Protein AF-A0A285VNW6-F1 (afdb_monomer_lite)

Structure (mmCIF, N/CA/C/O backbone):
data_AF-A0A285VNW6-F1
#
_entry.id   AF-A0A285VNW6-F1
#
loop_
_atom_site.group_PDB
_atom_site.id
_atom_site.type_symbol
_atom_site.label_atom_id
_atom_site.label_alt_id
_atom_site.label_comp_id
_atom_site.label_asym_id
_atom_site.label_entity_id
_atom_site.label_seq_id
_atom_site.pdbx_PDB_ins_code
_atom_site.Cartn_x
_atom_site.Cartn_y
_atom_site.Cartn_z
_atom_site.occupancy
_atom_site.B_iso_or_equiv
_atom_site.auth_seq_id
_atom_site.auth_comp_id
_atom_site.auth_asym_id
_atom_site.auth_atom_id
_atom_site.pdbx_PDB_model_num
ATOM 1 N N . MET A 1 1 ? -6.901 23.442 7.060 1.00 40.50 1 MET A N 1
ATOM 2 C CA . MET A 1 1 ? -7.649 22.695 8.093 1.00 40.50 1 MET A CA 1
ATOM 3 C C . MET A 1 1 ? -6.645 22.416 9.200 1.00 40.50 1 MET A C 1
ATOM 5 O O . MET A 1 1 ? -5.583 21.912 8.877 1.00 40.50 1 MET A O 1
ATOM 9 N N . THR A 1 2 ? -6.861 22.935 10.408 1.00 39.72 2 THR A N 1
ATOM 10 C CA . THR A 1 2 ? -5.817 23.086 11.442 1.00 39.72 2 THR A CA 1
ATOM 11 C C . THR A 1 2 ? -5.485 21.770 12.154 1.00 39.72 2 THR A C 1
ATOM 13 O O . THR A 1 2 ? -6.380 20.964 12.399 1.00 39.72 2 THR A O 1
ATOM 16 N N . ASP A 1 3 ? -4.218 21.590 12.544 1.00 52.66 3 ASP A N 1
ATOM 17 C CA . ASP A 1 3 ? -3.704 20.396 13.246 1.00 52.66 3 ASP A CA 1
ATOM 18 C C . ASP A 1 3 ? -4.478 20.059 14.535 1.00 52.66 3 ASP A C 1
ATOM 20 O O . ASP A 1 3 ? -4.692 18.892 14.852 1.00 52.66 3 ASP A O 1
ATOM 24 N N . LEU A 1 4 ? -5.016 21.072 15.225 1.00 44.41 4 LEU A N 1
ATOM 25 C CA . LEU A 1 4 ? -5.866 20.914 16.416 1.00 44.41 4 LEU A CA 1
ATOM 26 C C . LEU A 1 4 ? -7.198 20.190 16.148 1.00 44.41 4 LEU A C 1
ATOM 28 O O . LEU A 1 4 ? -7.729 19.533 17.040 1.00 44.41 4 LEU A O 1
ATOM 32 N N . GLY A 1 5 ? -7.763 20.315 14.942 1.00 46.75 5 GLY A N 1
ATOM 33 C CA . GLY A 1 5 ? -8.986 19.596 14.567 1.00 46.75 5 GLY A CA 1
ATOM 34 C C . GLY A 1 5 ? -8.720 18.118 14.278 1.00 46.75 5 GLY A C 1
ATOM 35 O O . GLY A 1 5 ? -9.556 17.271 14.579 1.00 46.75 5 GLY A O 1
ATOM 36 N N . ARG A 1 6 ? -7.531 17.811 13.746 1.00 56.50 6 ARG A N 1
ATOM 37 C CA . ARG A 1 6 ? -7.078 16.441 13.491 1.00 56.50 6 ARG A CA 1
ATOM 38 C C . ARG A 1 6 ? -6.785 15.712 14.801 1.00 56.50 6 ARG A C 1
ATOM 40 O O . ARG A 1 6 ? -7.321 14.635 15.017 1.00 56.50 6 ARG A O 1
ATOM 47 N N . GLN A 1 7 ? -6.045 16.350 15.705 1.00 58.09 7 GLN A N 1
ATOM 48 C CA . GLN A 1 7 ? -5.630 15.754 16.976 1.00 58.09 7 GLN A CA 1
ATOM 49 C C . GLN A 1 7 ? -6.815 15.459 17.917 1.00 58.09 7 GLN A C 1
ATOM 51 O O . GLN A 1 7 ? -6.864 14.397 18.528 1.00 58.09 7 GLN A O 1
ATOM 56 N N . HIS A 1 8 ? -7.821 16.343 17.986 1.00 55.19 8 HIS A N 1
ATOM 57 C CA . HIS A 1 8 ? -9.058 16.048 18.724 1.00 55.19 8 HIS A CA 1
ATOM 58 C C . HIS A 1 8 ? -9.874 14.918 18.081 1.00 55.19 8 HIS A C 1
ATOM 60 O O . HIS A 1 8 ? -10.442 14.100 18.798 1.00 55.19 8 HIS A O 1
ATOM 66 N N . GLY A 1 9 ? -9.919 14.849 16.746 1.00 61.91 9 GLY A N 1
ATOM 67 C CA . GLY A 1 9 ? -10.576 13.749 16.038 1.00 61.91 9 GLY A CA 1
ATOM 68 C C . GLY A 1 9 ? -9.884 12.401 16.264 1.00 61.91 9 GLY A C 1
ATOM 69 O O . GLY A 1 9 ? -10.559 11.391 16.421 1.00 61.91 9 GLY A O 1
ATOM 70 N N . GLU A 1 10 ? -8.552 12.389 16.328 1.00 64.88 10 GLU A N 1
ATOM 71 C CA . GLU A 1 10 ? -7.740 11.203 16.631 1.00 64.88 10 GLU A CA 1
ATOM 72 C C . GLU A 1 10 ? -7.934 10.747 18.087 1.00 64.88 10 GLU A C 1
ATOM 74 O O . GLU A 1 10 ? -8.160 9.563 18.332 1.00 64.88 10 GLU A O 1
ATOM 79 N N . GLN A 1 11 ? -7.961 11.684 19.043 1.00 60.38 11 GLN A N 1
ATOM 80 C CA . GLN A 1 11 ? -8.205 11.380 20.457 1.00 60.38 11 GLN A CA 1
ATOM 81 C C . GLN A 1 11 ? -9.609 10.801 20.692 1.00 60.38 11 GLN A C 1
ATOM 83 O O . GLN A 1 11 ? -9.740 9.765 21.336 1.00 60.38 11 GLN A O 1
ATOM 88 N N . MET A 1 12 ? -10.652 11.409 20.112 1.00 61.62 12 MET A N 1
ATOM 89 C CA . MET A 1 12 ? -12.025 10.892 20.223 1.00 61.62 12 MET A CA 1
ATOM 90 C C . MET A 1 12 ? -12.161 9.477 19.656 1.00 61.62 12 MET A C 1
ATOM 92 O O . MET A 1 12 ? -12.940 8.680 20.166 1.00 61.62 12 MET A O 1
ATOM 96 N N . LEU A 1 13 ? -11.411 9.167 18.601 1.00 65.38 13 LEU A N 1
ATOM 97 C CA . LEU A 1 13 ? -11.470 7.867 17.949 1.00 65.38 13 LEU A CA 1
ATOM 98 C C . LEU A 1 13 ? -10.719 6.789 18.736 1.00 65.38 13 LEU A C 1
ATOM 100 O O . LEU A 1 13 ? -11.169 5.651 18.791 1.00 65.38 13 LEU A O 1
ATOM 104 N N . SER A 1 14 ? -9.614 7.162 19.382 1.00 66.38 14 SER A N 1
ATOM 105 C CA . SER A 1 14 ? -8.923 6.314 20.355 1.00 66.38 14 SER A CA 1
ATOM 106 C C . SER A 1 14 ? -9.832 5.976 21.545 1.00 66.38 14 SER A C 1
ATOM 108 O O . SER A 1 14 ? -9.916 4.814 21.937 1.00 66.38 14 SER A O 1
ATOM 110 N N . ASP A 1 15 ? -10.551 6.966 22.081 1.00 62.81 15 ASP A N 1
ATOM 111 C CA . ASP A 1 15 ? -11.436 6.784 23.239 1.00 62.81 15 ASP A CA 1
ATOM 112 C C . ASP A 1 15 ? -12.669 5.906 22.907 1.00 62.81 15 ASP A C 1
ATOM 114 O O . ASP A 1 15 ? -13.132 5.132 23.749 1.00 62.81 15 ASP A O 1
ATOM 118 N N . ASP A 1 16 ? -13.176 5.966 21.668 1.00 63.06 16 ASP A N 1
ATOM 119 C CA . ASP A 1 16 ? -14.309 5.153 21.187 1.00 63.06 16 ASP A CA 1
ATOM 120 C C . ASP A 1 16 ? -13.959 3.651 21.083 1.00 63.06 16 ASP A C 1
ATOM 122 O O . ASP A 1 16 ? -14.775 2.778 21.388 1.00 63.06 16 ASP A O 1
ATOM 126 N N . LEU A 1 17 ? -12.707 3.318 20.741 1.00 69.69 17 LEU A N 1
ATOM 127 C CA . LEU A 1 17 ? -12.238 1.924 20.666 1.00 69.69 17 LEU A CA 1
ATOM 128 C C . LEU A 1 17 ? -12.217 1.228 22.027 1.00 69.69 17 LEU A C 1
ATOM 130 O O . LEU A 1 17 ? -12.475 0.021 22.105 1.00 69.69 17 LEU A O 1
ATOM 134 N N . ASP A 1 18 ? -11.891 1.977 23.080 1.00 65.88 18 ASP A N 1
ATOM 135 C CA . ASP A 1 18 ? -11.818 1.472 24.450 1.00 65.88 18 ASP A CA 1
ATOM 136 C C . ASP A 1 18 ? -13.215 1.212 25.024 1.00 65.88 18 ASP A C 1
ATOM 138 O O . ASP A 1 18 ? -13.423 0.224 25.732 1.00 65.88 18 ASP A O 1
ATOM 142 N N . ALA A 1 19 ? -14.203 2.028 24.645 1.00 62.62 19 ALA A N 1
ATOM 143 C CA . ALA A 1 19 ? -15.597 1.840 25.039 1.00 62.62 19 ALA A CA 1
ATOM 144 C C . ALA A 1 19 ? -16.236 0.576 24.428 1.00 62.62 19 ALA A C 1
ATOM 146 O O . ALA A 1 19 ? -17.136 -0.015 25.030 1.00 62.62 19 ALA A O 1
ATOM 147 N N . HIS A 1 20 ? -15.762 0.142 23.255 1.00 65.25 20 HIS A N 1
ATOM 148 C CA . HIS A 1 20 ? -16.329 -0.979 22.497 1.00 65.25 20 HIS A CA 1
ATOM 149 C C . HIS A 1 20 ? -15.496 -2.273 22.533 1.00 65.25 20 HIS A C 1
ATOM 151 O O . HIS A 1 20 ? -15.907 -3.282 21.959 1.00 65.25 20 HIS A O 1
ATOM 157 N N . GLY A 1 21 ? -14.352 -2.284 23.231 1.00 70.88 21 GLY A N 1
ATOM 158 C CA . GLY A 1 21 ? -13.453 -3.448 23.288 1.00 70.88 21 GLY A CA 1
ATOM 159 C C . GLY A 1 21 ? -12.784 -3.769 21.944 1.00 70.88 21 GLY A C 1
ATOM 160 O O . GLY A 1 21 ? -12.247 -4.859 21.749 1.00 70.88 21 GLY A O 1
ATOM 161 N N . THR A 1 22 ? -12.822 -2.821 21.009 1.00 80.81 22 THR A N 1
ATOM 162 C CA . THR A 1 22 ? -12.352 -2.970 19.630 1.00 80.81 22 THR A CA 1
ATOM 163 C C . THR A 1 22 ? -10.842 -2.755 19.520 1.00 80.81 22 THR A C 1
ATOM 165 O O . THR A 1 22 ? -10.209 -3.293 18.609 1.00 80.81 22 THR A O 1
ATOM 168 N N . ARG A 1 23 ? -10.237 -2.038 20.483 1.00 86.19 23 ARG A N 1
ATOM 169 C CA . ARG A 1 23 ? -8.795 -1.736 20.513 1.00 86.19 23 ARG A CA 1
ATOM 170 C C . ARG A 1 23 ? -7.924 -2.977 20.319 1.00 86.19 23 ARG A C 1
ATOM 172 O O . ARG A 1 23 ? -7.051 -2.957 19.458 1.00 86.19 23 ARG A O 1
ATOM 179 N N . GLN A 1 24 ? -8.190 -4.065 21.046 1.00 87.12 24 GLN A N 1
ATOM 180 C CA . GLN A 1 24 ? -7.361 -5.276 20.978 1.00 87.12 24 GLN A CA 1
ATOM 181 C C . GLN A 1 24 ? -7.284 -5.848 19.551 1.00 87.12 24 GLN A C 1
ATOM 183 O O . GLN A 1 24 ? -6.212 -6.237 19.091 1.00 87.12 24 GLN A O 1
ATOM 188 N N . LYS A 1 25 ? -8.403 -5.857 18.817 1.00 89.75 25 LYS A N 1
ATOM 189 C CA . LYS A 1 25 ? -8.434 -6.353 17.433 1.00 89.75 25 LYS A CA 1
ATOM 190 C C . LYS A 1 25 ? -7.697 -5.424 16.471 1.00 89.75 25 LYS A C 1
ATOM 192 O O . LYS A 1 25 ? -7.048 -5.901 15.544 1.00 89.75 25 LYS A O 1
ATOM 197 N N . VAL A 1 26 ? -7.757 -4.108 16.694 1.00 91.31 26 VAL A N 1
ATOM 198 C CA . VAL A 1 26 ? -6.979 -3.141 15.903 1.00 91.31 26 VAL A CA 1
ATOM 199 C C . VAL A 1 26 ? -5.483 -3.281 16.193 1.00 91.31 26 VAL A C 1
ATOM 20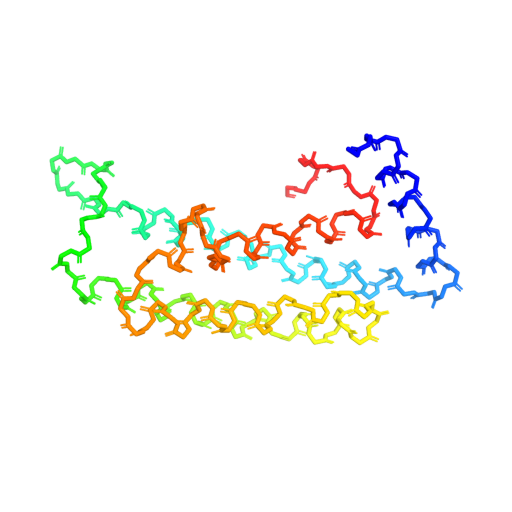1 O O . VAL A 1 26 ? -4.683 -3.250 15.263 1.00 91.31 26 VAL A O 1
ATOM 204 N N . GLU A 1 27 ? -5.087 -3.500 17.448 1.00 92.50 27 GLU A N 1
ATOM 205 C CA . GLU A 1 27 ? -3.692 -3.770 17.826 1.00 92.50 27 GLU A CA 1
ATOM 206 C C . GLU A 1 27 ? -3.170 -5.071 17.206 1.00 92.50 27 GLU A C 1
ATOM 208 O O . GLU A 1 27 ? -2.042 -5.123 16.716 1.00 92.50 27 GLU A O 1
ATOM 213 N N . GLU A 1 28 ? -3.986 -6.127 17.199 1.00 92.94 28 GLU A N 1
ATOM 214 C CA . GLU A 1 28 ? -3.681 -7.379 16.503 1.00 92.94 28 GLU A CA 1
ATOM 215 C C . GLU A 1 28 ? -3.531 -7.155 14.993 1.00 92.94 28 GLU A C 1
ATOM 217 O O . GLU A 1 28 ? -2.531 -7.584 14.416 1.00 92.94 28 GLU A O 1
ATOM 222 N N . GLY A 1 29 ? -4.451 -6.410 14.371 1.00 94.69 29 GLY A N 1
ATOM 223 C CA . GLY A 1 29 ? -4.359 -6.020 12.964 1.00 94.69 29 GLY A CA 1
ATOM 224 C C . GLY A 1 29 ? -3.094 -5.215 12.651 1.00 94.69 29 GLY A C 1
ATOM 225 O O . GLY A 1 29 ? -2.394 -5.527 11.689 1.00 94.69 29 GLY A O 1
ATOM 226 N N . HIS A 1 30 ? -2.734 -4.245 13.496 1.00 95.12 30 HIS A N 1
ATOM 227 C CA . HIS A 1 30 ? -1.490 -3.483 13.365 1.00 95.12 30 HIS A CA 1
ATOM 228 C C . HIS A 1 30 ? -0.259 -4.394 13.462 1.00 95.12 30 HIS A C 1
ATOM 230 O O . HIS A 1 30 ? 0.639 -4.318 12.625 1.00 95.12 30 HIS A O 1
ATOM 236 N N . ARG A 1 31 ? -0.241 -5.332 14.416 1.00 94.88 31 ARG A N 1
ATOM 237 C CA . ARG A 1 31 ? 0.852 -6.303 14.569 1.00 94.88 31 ARG A CA 1
ATOM 238 C C . ARG A 1 31 ? 1.000 -7.215 13.350 1.00 94.88 31 ARG A C 1
ATOM 240 O O . ARG A 1 31 ? 2.122 -7.527 12.968 1.00 94.88 31 ARG A O 1
ATOM 247 N N . CYS A 1 32 ? -0.108 -7.627 12.733 1.00 96.31 32 CYS A N 1
ATOM 248 C CA . CYS A 1 32 ? -0.098 -8.395 11.486 1.00 96.31 32 CYS A CA 1
ATOM 249 C C . CYS A 1 32 ? 0.323 -7.548 10.272 1.00 96.31 32 CYS A C 1
ATOM 251 O O . CYS A 1 32 ? 0.926 -8.078 9.341 1.00 96.31 32 CYS A O 1
ATOM 253 N N . PHE A 1 33 ? 0.048 -6.243 10.286 1.00 96.56 33 PHE A N 1
ATOM 254 C CA . PHE A 1 33 ? 0.457 -5.308 9.239 1.00 96.56 33 PHE A CA 1
ATOM 255 C C . PHE A 1 33 ? 1.971 -5.032 9.234 1.00 96.56 33 PHE A C 1
ATOM 257 O O . PHE A 1 33 ? 2.567 -4.951 8.160 1.00 96.56 33 PHE A O 1
ATOM 264 N N . LEU A 1 34 ? 2.619 -4.922 10.401 1.00 95.69 34 LEU A N 1
ATOM 265 C CA . LEU A 1 34 ? 4.032 -4.517 10.504 1.00 95.69 34 LEU A CA 1
ATOM 266 C C . LEU A 1 34 ? 5.007 -5.365 9.651 1.00 95.69 34 LEU A C 1
ATOM 268 O O . LEU A 1 34 ? 5.792 -4.771 8.907 1.00 95.69 34 LEU A O 1
ATOM 272 N N . PRO A 1 35 ? 4.959 -6.714 9.649 1.00 96.44 35 PRO A N 1
ATOM 273 C CA . PRO A 1 35 ? 5.823 -7.520 8.781 1.00 96.44 35 PRO A CA 1
ATOM 274 C C . PRO A 1 35 ? 5.568 -7.301 7.283 1.00 96.44 35 PRO A C 1
ATOM 276 O O . PRO A 1 35 ? 6.496 -7.371 6.476 1.00 96.44 35 PRO A O 1
ATOM 279 N N . LEU A 1 36 ? 4.318 -7.023 6.892 1.00 97.44 36 LEU A N 1
ATOM 280 C CA . LEU A 1 36 ? 3.978 -6.695 5.505 1.00 97.44 36 LEU A CA 1
ATOM 281 C C . LEU A 1 36 ? 4.572 -5.337 5.121 1.00 97.44 36 LEU A C 1
ATOM 283 O O . LEU A 1 36 ? 5.171 -5.197 4.056 1.00 97.44 36 LEU A O 1
ATOM 287 N N . ASN A 1 37 ? 4.472 -4.358 6.022 1.00 96.31 37 ASN A N 1
ATOM 288 C CA . ASN A 1 37 ? 5.039 -3.028 5.838 1.00 96.31 37 ASN A CA 1
ATOM 289 C C . ASN A 1 37 ? 6.568 -3.072 5.672 1.00 96.31 37 ASN A C 1
ATOM 291 O O . ASN A 1 37 ? 7.118 -2.443 4.770 1.00 96.31 37 ASN A O 1
ATOM 295 N N . GLN A 1 38 ? 7.252 -3.889 6.478 1.00 96.00 38 GLN A N 1
ATOM 296 C CA . GLN A 1 38 ? 8.700 -4.104 6.371 1.00 96.00 38 GLN A CA 1
ATOM 297 C C . GLN A 1 38 ? 9.112 -4.701 5.014 1.00 96.00 38 GLN A C 1
ATOM 299 O O . GLN A 1 38 ? 10.182 -4.379 4.498 1.00 96.00 38 GLN A O 1
ATOM 304 N N . ARG A 1 39 ? 8.267 -5.545 4.408 1.00 97.31 39 ARG A N 1
ATOM 305 C CA . ARG A 1 39 ? 8.509 -6.139 3.081 1.00 97.31 39 ARG A CA 1
ATOM 306 C C . ARG A 1 39 ? 8.225 -5.177 1.928 1.00 97.31 39 ARG A C 1
ATOM 308 O O . ARG A 1 39 ? 8.857 -5.310 0.880 1.00 97.31 39 ARG A O 1
ATOM 315 N N . LEU A 1 40 ? 7.317 -4.213 2.106 1.00 96.69 40 LEU A N 1
ATOM 316 C CA . LEU A 1 40 ? 6.996 -3.237 1.063 1.00 96.69 40 LEU A CA 1
ATOM 317 C C . LEU A 1 40 ? 8.202 -2.350 0.724 1.00 96.69 40 LEU A C 1
ATOM 319 O O . LEU A 1 40 ? 8.460 -2.114 -0.452 1.00 96.69 40 LEU A O 1
ATOM 323 N N . GLY A 1 41 ? 8.949 -1.872 1.723 1.00 94.94 41 GLY A N 1
ATOM 324 C CA . GLY A 1 41 ? 10.068 -0.941 1.512 1.00 94.94 41 GLY A CA 1
ATOM 325 C C . GLY A 1 41 ? 11.083 -1.433 0.466 1.00 94.94 41 GLY A C 1
ATOM 326 O O . GLY A 1 41 ? 11.234 -0.789 -0.572 1.00 94.94 41 GLY A O 1
ATOM 327 N N . PRO A 1 42 ? 11.715 -2.606 0.663 1.00 96.00 42 PRO A N 1
ATOM 328 C CA . PRO A 1 42 ? 12.638 -3.185 -0.316 1.00 96.00 42 PRO A CA 1
ATOM 329 C C . PRO A 1 42 ? 12.001 -3.474 -1.682 1.00 96.00 42 PRO A C 1
ATOM 331 O O . PRO A 1 42 ? 12.683 -3.440 -2.707 1.00 96.00 42 PRO A O 1
ATOM 334 N N . LEU A 1 43 ? 10.701 -3.781 -1.719 1.00 97.38 43 LEU A N 1
ATOM 335 C CA . LEU A 1 43 ? 9.964 -3.983 -2.965 1.00 97.38 43 LEU A CA 1
ATOM 336 C C . LEU A 1 43 ? 9.822 -2.667 -3.745 1.00 97.38 43 LEU A C 1
ATOM 338 O O . LEU A 1 43 ? 10.087 -2.649 -4.943 1.00 97.38 43 LEU A O 1
ATOM 342 N N . MET A 1 44 ? 9.492 -1.566 -3.065 1.00 97.31 44 MET A N 1
ATOM 343 C CA . MET A 1 44 ? 9.432 -0.229 -3.667 1.00 97.31 44 MET A CA 1
ATOM 344 C C . MET A 1 44 ? 10.817 0.261 -4.097 1.00 97.31 44 MET A C 1
ATOM 346 O O . MET A 1 44 ? 10.950 0.817 -5.181 1.00 97.31 44 MET A O 1
ATOM 350 N N . THR A 1 45 ? 11.870 -0.015 -3.319 1.00 96.25 45 THR A N 1
ATOM 351 C CA . THR A 1 45 ? 13.249 0.294 -3.733 1.00 96.25 45 THR A CA 1
ATOM 352 C C . THR A 1 45 ? 13.614 -0.405 -5.041 1.00 96.25 45 THR A C 1
ATOM 354 O O . THR A 1 45 ? 14.172 0.236 -5.923 1.00 96.25 45 THR A O 1
ATOM 357 N N . ARG A 1 46 ? 13.274 -1.691 -5.202 1.00 96.94 46 ARG A N 1
ATOM 358 C CA . ARG A 1 46 ? 13.496 -2.413 -6.468 1.00 96.94 46 ARG A CA 1
ATOM 359 C C . ARG A 1 46 ? 12.616 -1.907 -7.605 1.00 96.94 46 ARG A C 1
ATOM 361 O O . ARG A 1 46 ? 13.033 -1.933 -8.750 1.00 96.94 46 ARG A O 1
ATOM 368 N N . TRP A 1 47 ? 11.399 -1.455 -7.315 1.00 97.62 47 TRP A N 1
ATOM 369 C CA . TRP A 1 47 ? 10.562 -0.838 -8.343 1.00 97.62 47 TRP A CA 1
ATOM 370 C C . TRP A 1 47 ? 11.215 0.432 -8.899 1.00 97.62 47 TRP A C 1
ATOM 372 O O . TRP A 1 47 ? 11.267 0.617 -10.112 1.00 97.62 47 TRP A O 1
ATOM 382 N N . GLN A 1 48 ? 11.755 1.264 -8.006 1.00 97.00 48 GLN A N 1
ATOM 383 C CA . GLN A 1 48 ? 12.360 2.557 -8.326 1.00 97.00 48 GLN A CA 1
ATOM 384 C C . GLN A 1 48 ? 13.772 2.454 -8.898 1.00 97.00 48 GLN A C 1
ATOM 386 O O . GLN A 1 48 ? 14.170 3.315 -9.680 1.00 97.00 48 GLN A O 1
ATOM 391 N N . LEU A 1 49 ? 14.541 1.442 -8.495 1.00 96.19 49 LEU A N 1
ATOM 392 C CA . LEU A 1 49 ? 15.951 1.282 -8.840 1.00 96.19 49 LEU A CA 1
ATOM 393 C C . LEU A 1 49 ? 16.191 -0.060 -9.522 1.00 96.19 49 LEU A C 1
ATOM 395 O O . LEU A 1 49 ? 15.765 -1.098 -9.018 1.00 96.19 49 LEU A O 1
ATOM 399 N N . ARG A 1 50 ? 16.982 -0.057 -10.600 1.00 93.69 50 ARG A N 1
ATOM 400 C CA . ARG A 1 50 ? 17.437 -1.282 -11.272 1.00 93.69 50 ARG A CA 1
ATOM 401 C C . ARG A 1 50 ? 18.969 -1.342 -11.295 1.00 93.69 50 ARG A C 1
ATOM 403 O O . ARG A 1 50 ? 19.554 -1.044 -12.332 1.00 93.69 50 ARG A O 1
ATOM 410 N N . PRO A 1 51 ? 19.619 -1.718 -10.174 1.00 89.25 51 PRO A N 1
ATOM 411 C CA . PRO A 1 51 ? 21.076 -1.725 -10.038 1.00 89.25 51 PRO A CA 1
ATOM 412 C C . PRO A 1 51 ? 21.793 -2.397 -11.214 1.00 89.25 51 PRO A C 1
ATOM 414 O O . PRO A 1 51 ? 21.387 -3.468 -11.670 1.00 89.25 51 PRO A O 1
ATOM 417 N N . THR A 1 52 ? 22.886 -1.787 -11.663 1.00 88.50 52 THR A N 1
ATOM 418 C CA . THR A 1 52 ? 23.814 -2.346 -12.656 1.00 88.50 52 THR A CA 1
ATOM 419 C C . THR A 1 52 ? 25.185 -2.567 -12.024 1.00 88.50 52 THR A C 1
ATOM 421 O O . THR A 1 52 ? 25.448 -2.057 -10.934 1.00 88.50 52 THR A O 1
ATOM 424 N N . ASP A 1 53 ? 26.068 -3.306 -12.701 1.00 87.94 53 ASP A N 1
ATOM 425 C CA . ASP A 1 53 ? 27.436 -3.546 -12.216 1.00 87.94 53 ASP A CA 1
ATOM 426 C C . ASP A 1 53 ? 28.220 -2.236 -11.999 1.00 87.94 53 ASP A C 1
ATOM 428 O O . ASP A 1 53 ? 29.058 -2.160 -11.100 1.00 87.94 53 ASP A O 1
ATOM 432 N N . ASP A 1 54 ? 27.912 -1.199 -12.785 1.00 90.44 54 ASP A N 1
ATOM 433 C CA . ASP A 1 54 ? 28.594 0.098 -12.747 1.00 90.44 54 ASP A CA 1
ATOM 434 C C . ASP A 1 54 ? 27.906 1.129 -11.832 1.00 90.44 54 ASP A C 1
ATOM 436 O O . ASP A 1 54 ? 28.565 2.046 -11.336 1.00 90.44 54 ASP A O 1
ATOM 440 N N . ASP A 1 55 ? 26.596 0.997 -11.589 1.00 90.44 55 ASP A N 1
ATOM 441 C CA . ASP A 1 55 ? 25.819 1.924 -10.758 1.00 90.44 55 ASP A CA 1
ATOM 442 C C . ASP A 1 55 ? 24.700 1.202 -9.977 1.00 90.44 55 ASP A C 1
ATOM 444 O O . ASP A 1 55 ? 23.704 0.765 -10.574 1.00 90.44 55 ASP A O 1
ATOM 448 N N . PRO A 1 56 ? 24.814 1.096 -8.636 1.00 87.62 56 PRO A N 1
ATOM 449 C CA . PRO A 1 56 ? 23.810 0.447 -7.803 1.00 87.62 56 PRO A CA 1
ATOM 450 C C . PRO A 1 56 ? 22.570 1.311 -7.524 1.00 87.62 56 PRO A C 1
ATOM 452 O O . PRO A 1 56 ? 21.609 0.802 -6.951 1.00 87.62 56 PRO A O 1
ATOM 455 N N . LEU A 1 57 ? 22.580 2.600 -7.877 1.00 92.69 57 LEU A N 1
ATOM 456 C CA . LEU A 1 57 ? 21.500 3.553 -7.592 1.00 92.69 57 LEU A CA 1
ATOM 457 C C . LEU A 1 57 ? 20.821 4.079 -8.861 1.00 92.69 57 LEU A C 1
ATOM 459 O O . LEU A 1 57 ? 20.111 5.085 -8.810 1.00 92.69 57 LEU A O 1
ATOM 463 N N . VAL A 1 58 ? 21.007 3.404 -9.996 1.00 94.19 58 VAL A N 1
ATOM 464 C CA . VAL A 1 58 ? 20.360 3.812 -11.241 1.00 94.19 58 VAL A CA 1
ATOM 465 C C . VAL A 1 58 ? 18.843 3.617 -11.142 1.00 94.19 58 VAL A C 1
ATOM 467 O O . VAL A 1 58 ? 18.353 2.570 -10.700 1.00 94.19 58 VAL A O 1
ATOM 470 N N . PHE A 1 59 ? 18.091 4.637 -11.558 1.00 95.62 59 PHE A N 1
ATOM 471 C CA . PHE A 1 59 ? 16.635 4.562 -11.613 1.00 95.62 59 PHE A CA 1
ATOM 472 C C . PHE A 1 59 ? 16.188 3.515 -12.629 1.00 95.62 59 PHE A C 1
ATOM 474 O O . PHE A 1 59 ? 16.772 3.380 -13.706 1.00 95.62 59 PHE A O 1
ATOM 481 N N . ASN A 1 60 ? 15.129 2.790 -12.286 1.00 96.06 60 ASN A N 1
ATOM 482 C CA . ASN A 1 60 ? 14.476 1.883 -13.206 1.00 96.06 60 ASN A CA 1
ATOM 483 C C . ASN A 1 60 ? 13.798 2.697 -14.319 1.00 96.06 60 ASN A C 1
ATOM 485 O O . ASN A 1 60 ? 12.869 3.464 -14.077 1.00 96.06 60 ASN A O 1
ATOM 489 N N . ASP A 1 61 ? 14.281 2.541 -15.549 1.00 94.81 61 ASP A N 1
ATOM 490 C CA . ASP A 1 61 ? 13.718 3.173 -16.745 1.00 9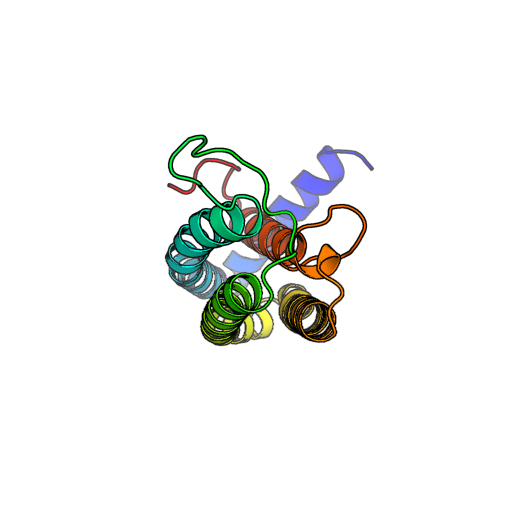4.81 61 ASP A CA 1
ATOM 491 C C . ASP A 1 61 ? 12.432 2.491 -17.242 1.00 94.81 61 ASP A C 1
ATOM 493 O O . ASP A 1 61 ? 11.804 2.983 -18.181 1.00 94.81 61 ASP A O 1
ATOM 497 N N . HIS A 1 62 ? 12.041 1.373 -16.615 1.00 95.81 62 HIS A N 1
ATOM 498 C CA . HIS A 1 62 ? 10.874 0.566 -16.962 1.00 95.81 62 HIS A CA 1
ATOM 499 C C . HIS A 1 62 ? 10.877 0.039 -18.410 1.00 95.81 62 HIS A C 1
ATOM 501 O O . HIS A 1 62 ? 9.829 -0.246 -18.996 1.00 95.81 62 HIS A O 1
ATOM 507 N N . LEU A 1 63 ? 12.066 -0.109 -19.009 1.00 94.44 63 LEU A N 1
ATOM 508 C CA . LEU A 1 63 ? 12.235 -0.684 -20.349 1.00 94.44 63 LEU A CA 1
ATOM 509 C C . LEU A 1 63 ? 12.381 -2.213 -20.343 1.00 94.44 63 LEU A C 1
ATOM 511 O O . LEU A 1 63 ? 12.413 -2.815 -21.417 1.00 94.44 63 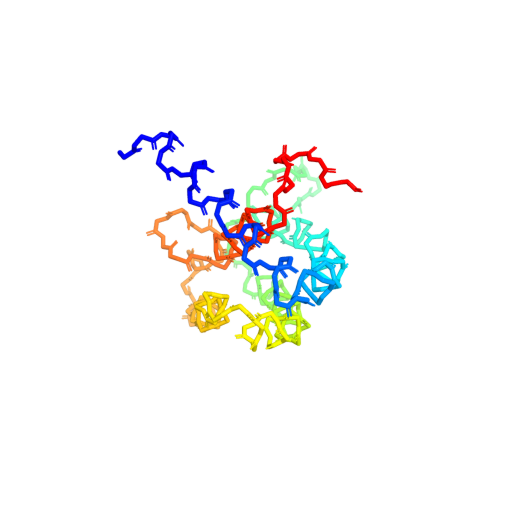LEU A O 1
ATOM 515 N N . ASP A 1 64 ? 12.457 -2.844 -19.165 1.00 95.31 64 ASP A N 1
ATOM 516 C CA . ASP A 1 64 ? 12.464 -4.300 -18.985 1.00 95.31 64 ASP A CA 1
ATOM 517 C C . ASP A 1 64 ? 11.135 -4.781 -18.366 1.00 95.31 64 ASP A C 1
ATOM 519 O O . ASP A 1 64 ? 10.987 -4.832 -17.140 1.00 95.31 64 ASP A O 1
ATOM 523 N N . PRO A 1 65 ? 10.157 -5.200 -19.193 1.00 94.50 65 PRO A N 1
ATOM 524 C CA . PRO A 1 65 ? 8.860 -5.648 -18.700 1.00 94.50 65 PRO A CA 1
ATOM 525 C C . PRO A 1 65 ? 8.923 -6.925 -17.857 1.00 94.50 65 PRO A C 1
ATOM 527 O O . PRO A 1 65 ? 7.979 -7.204 -17.120 1.00 94.50 65 PRO A O 1
ATOM 530 N N . LEU A 1 66 ? 9.969 -7.752 -17.987 1.00 96.31 66 LEU A N 1
ATOM 531 C CA . LEU A 1 66 ? 10.095 -8.971 -17.183 1.00 96.31 66 LEU A CA 1
ATOM 532 C C . LEU A 1 66 ? 10.492 -8.625 -15.750 1.00 96.31 66 LEU A C 1
ATOM 534 O O . LEU A 1 66 ? 9.934 -9.202 -14.814 1.00 96.31 66 LEU A O 1
ATOM 538 N N . TYR A 1 67 ? 11.406 -7.666 -15.593 1.00 96.00 67 TYR A N 1
ATOM 539 C CA . TYR A 1 67 ? 11.790 -7.127 -14.293 1.00 96.00 67 TYR A CA 1
ATOM 540 C C . TYR A 1 67 ? 10.587 -6.501 -13.576 1.00 96.00 67 TYR A C 1
ATOM 542 O O . TYR A 1 67 ? 10.254 -6.901 -12.457 1.00 96.00 67 TYR A O 1
ATOM 550 N N . ASP A 1 68 ? 9.867 -5.609 -14.260 1.00 96.88 68 ASP A N 1
ATOM 551 C CA . ASP A 1 68 ? 8.708 -4.921 -13.687 1.00 96.88 68 ASP A CA 1
ATOM 552 C C . ASP A 1 68 ? 7.593 -5.905 -13.300 1.00 96.88 68 ASP A C 1
ATOM 554 O O . ASP A 1 68 ? 7.056 -5.847 -12.193 1.00 96.88 68 ASP A O 1
ATOM 558 N N . ARG A 1 69 ? 7.283 -6.886 -14.159 1.00 97.38 69 ARG A N 1
ATOM 559 C CA . ARG A 1 69 ? 6.272 -7.917 -13.857 1.00 97.38 69 ARG A CA 1
ATOM 560 C C . ARG A 1 69 ? 6.644 -8.792 -12.669 1.00 97.38 69 ARG A C 1
ATOM 562 O O . ARG A 1 69 ? 5.753 -9.203 -11.927 1.00 97.38 69 ARG A O 1
ATOM 569 N N . ALA A 1 70 ? 7.927 -9.098 -12.476 1.00 97.94 70 ALA A N 1
ATOM 570 C CA . ALA A 1 70 ? 8.365 -9.859 -11.310 1.00 97.94 70 ALA A CA 1
ATOM 571 C C . ALA A 1 70 ? 8.050 -9.096 -10.013 1.00 97.94 70 ALA A C 1
ATOM 573 O O . ALA A 1 70 ? 7.511 -9.683 -9.073 1.00 97.94 70 ALA A O 1
ATOM 574 N N . ILE A 1 71 ? 8.297 -7.784 -10.001 1.00 98.06 71 ILE A N 1
ATOM 575 C CA . ILE A 1 71 ? 7.987 -6.907 -8.867 1.00 98.06 71 ILE A CA 1
ATOM 576 C C . ILE A 1 71 ? 6.474 -6.781 -8.665 1.00 98.06 71 ILE A C 1
ATOM 578 O O . ILE A 1 71 ? 6.006 -6.941 -7.537 1.00 98.06 71 ILE A O 1
ATOM 582 N N . LEU A 1 72 ? 5.692 -6.580 -9.732 1.00 98.31 72 LEU A N 1
ATOM 583 C CA . LEU A 1 72 ? 4.226 -6.530 -9.641 1.00 98.31 72 LEU A CA 1
ATOM 584 C C . LEU A 1 72 ? 3.638 -7.831 -9.077 1.00 98.31 72 LEU A C 1
ATOM 586 O O . LEU A 1 72 ? 2.769 -7.786 -8.214 1.00 98.31 72 LEU A O 1
ATOM 590 N N . 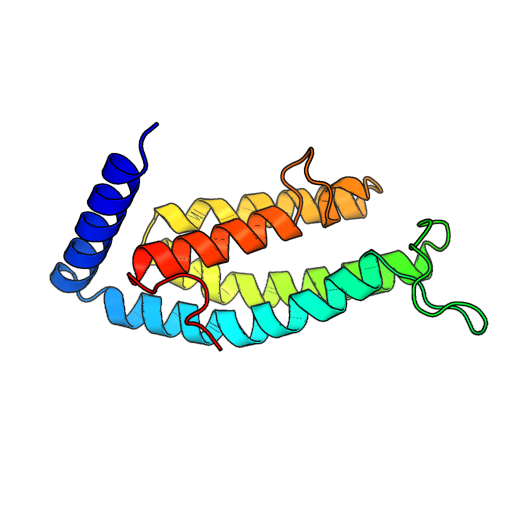HIS A 1 73 ? 4.159 -8.996 -9.469 1.00 98.56 73 HIS A N 1
ATOM 591 C CA . HIS A 1 73 ? 3.731 -10.277 -8.897 1.00 98.56 73 HIS A CA 1
ATOM 592 C C . HIS A 1 73 ? 4.083 -10.449 -7.414 1.00 98.56 73 HIS A C 1
ATOM 594 O O . HIS A 1 73 ? 3.411 -11.197 -6.698 1.00 98.56 73 HIS A O 1
ATOM 600 N N . GLU A 1 74 ? 5.174 -9.849 -6.944 1.00 98.25 74 GLU A N 1
ATOM 601 C CA . GLU A 1 74 ? 5.492 -9.817 -5.516 1.00 98.25 74 GLU A CA 1
ATOM 602 C C . GLU A 1 74 ? 4.584 -8.839 -4.763 1.00 98.25 74 GLU A C 1
ATOM 604 O O . GLU A 1 74 ? 4.139 -9.156 -3.657 1.00 98.25 74 GLU A O 1
ATOM 609 N N . LEU A 1 75 ? 4.251 -7.701 -5.378 1.00 98.19 75 LEU A N 1
ATOM 610 C CA . LEU A 1 75 ? 3.310 -6.731 -4.827 1.00 98.19 75 LEU A CA 1
ATOM 611 C C . LEU A 1 75 ? 1.898 -7.319 -4.712 1.00 98.19 75 LEU A C 1
ATOM 613 O O . LEU A 1 75 ? 1.285 -7.191 -3.656 1.00 98.19 75 LEU A O 1
ATOM 617 N N . ASP A 1 76 ? 1.420 -8.041 -5.729 1.00 98.06 76 ASP A N 1
ATOM 618 C CA . ASP A 1 76 ? 0.139 -8.761 -5.693 1.00 98.06 76 ASP A CA 1
ATOM 619 C C . ASP A 1 76 ? 0.069 -9.727 -4.509 1.00 98.06 76 ASP A C 1
ATOM 621 O O . ASP A 1 76 ? -0.926 -9.765 -3.787 1.00 98.06 76 ASP A O 1
ATOM 625 N N . ARG A 1 77 ? 1.136 -10.507 -4.289 1.00 98.00 77 ARG A N 1
ATOM 626 C CA . ARG A 1 77 ? 1.215 -11.443 -3.160 1.00 98.00 77 ARG A CA 1
ATOM 627 C C . ARG A 1 77 ? 1.136 -10.705 -1.831 1.00 98.00 77 ARG A C 1
ATOM 629 O O . ARG A 1 77 ? 0.379 -11.110 -0.955 1.00 98.00 77 ARG A O 1
ATOM 636 N N . LEU A 1 78 ? 1.867 -9.602 -1.707 1.00 97.62 78 LEU A N 1
ATOM 637 C CA . LEU A 1 78 ? 1.865 -8.793 -0.496 1.00 97.62 78 LEU A CA 1
ATOM 638 C C . LEU A 1 78 ? 0.484 -8.167 -0.225 1.00 97.62 78 LEU A C 1
ATOM 640 O O . LEU A 1 78 ? 0.026 -8.153 0.915 1.00 97.62 78 LEU A O 1
ATOM 644 N N . VAL A 1 79 ? -0.210 -7.701 -1.266 1.00 97.12 79 VAL A N 1
ATOM 645 C CA . VAL A 1 79 ? -1.569 -7.146 -1.160 1.00 97.12 79 VAL A CA 1
ATOM 646 C C . VAL A 1 79 ? -2.616 -8.231 -0.898 1.00 97.12 79 VAL A C 1
ATOM 648 O O . VAL A 1 79 ? -3.595 -7.980 -0.195 1.00 97.12 79 VAL A O 1
ATOM 651 N N . ALA A 1 80 ? -2.413 -9.450 -1.400 1.00 96.94 80 ALA A N 1
ATOM 652 C CA . ALA A 1 80 ? -3.251 -10.592 -1.055 1.00 96.94 80 ALA A CA 1
ATOM 653 C C . ALA A 1 80 ? -3.130 -10.946 0.436 1.00 96.94 80 ALA A C 1
ATOM 655 O O . ALA A 1 80 ? -4.154 -11.116 1.088 1.00 96.94 80 ALA A O 1
ATOM 656 N N . GLU A 1 81 ? -1.913 -10.975 0.990 1.00 96.94 81 GLU A N 1
ATOM 657 C CA . GLU A 1 81 ? -1.688 -11.163 2.433 1.00 96.94 81 GLU A CA 1
ATOM 658 C C . GLU A 1 81 ? -2.287 -10.009 3.261 1.00 96.94 81 GLU A C 1
ATOM 660 O O . GLU A 1 81 ? -2.890 -10.228 4.312 1.00 96.94 81 GLU A O 1
ATOM 665 N N . LEU A 1 82 ? -2.185 -8.769 2.767 1.00 96.44 82 LEU A N 1
ATOM 666 C CA . LEU A 1 82 ? -2.775 -7.594 3.411 1.00 96.44 82 LEU A CA 1
ATOM 667 C C . LEU A 1 82 ? -4.309 -7.668 3.488 1.00 96.44 82 LEU A C 1
ATOM 669 O O . LEU A 1 82 ? -4.899 -7.149 4.437 1.00 96.44 82 LEU A O 1
ATOM 673 N N . ARG A 1 83 ? -4.964 -8.321 2.520 1.00 96.31 83 ARG A N 1
ATOM 674 C CA . ARG A 1 83 ? -6.431 -8.408 2.445 1.00 96.31 83 ARG A CA 1
ATOM 675 C C . ARG A 1 83 ? -7.053 -9.035 3.688 1.00 96.31 83 ARG A C 1
ATOM 677 O O . ARG A 1 83 ? -8.120 -8.589 4.118 1.00 96.31 83 ARG A O 1
ATOM 684 N N . ASP A 1 84 ? -6.392 -10.019 4.285 1.00 94.25 84 ASP A N 1
ATOM 685 C CA . ASP A 1 84 ? -6.881 -10.673 5.500 1.00 94.25 84 ASP A CA 1
ATOM 686 C C . ASP A 1 84 ? -6.878 -9.694 6.682 1.00 94.25 84 ASP A C 1
ATOM 688 O O . ASP A 1 84 ? -7.875 -9.565 7.397 1.00 94.25 84 ASP A O 1
ATOM 692 N N . VAL A 1 85 ? -5.802 -8.911 6.820 1.00 95.12 85 VAL A N 1
ATOM 693 C CA . VAL A 1 85 ? -5.684 -7.851 7.833 1.00 95.12 85 VAL A CA 1
ATOM 694 C C . VAL A 1 85 ? -6.750 -6.775 7.613 1.00 95.12 85 VAL A C 1
ATOM 696 O O . VAL A 1 85 ? -7.456 -6.388 8.544 1.00 95.12 85 VAL A O 1
ATOM 699 N N . MET A 1 86 ? -6.918 -6.336 6.366 1.00 95.38 86 MET A N 1
ATOM 700 C CA . MET A 1 86 ? -7.899 -5.320 5.981 1.00 95.38 86 MET A CA 1
ATOM 701 C C . MET A 1 86 ? -9.336 -5.752 6.248 1.00 95.38 86 MET A C 1
ATOM 703 O O . MET A 1 86 ? -10.153 -4.931 6.658 1.00 95.38 86 MET A O 1
ATOM 707 N N . THR A 1 87 ? -9.648 -7.029 6.033 1.00 93.62 87 THR A N 1
ATOM 708 C CA . THR A 1 87 ? -10.989 -7.577 6.264 1.00 93.62 87 THR A CA 1
ATOM 709 C C . THR A 1 87 ? -11.350 -7.521 7.746 1.00 93.62 87 THR A C 1
ATOM 711 O O . THR A 1 87 ? -12.442 -7.069 8.089 1.00 93.62 87 THR A O 1
ATOM 714 N N . VAL A 1 88 ? -10.423 -7.916 8.627 1.00 91.12 88 VAL A N 1
ATOM 715 C CA . VAL A 1 88 ? -10.618 -7.828 10.082 1.00 91.12 88 VAL A CA 1
ATOM 716 C C . VAL A 1 88 ? -10.759 -6.369 10.512 1.00 91.12 88 VAL A C 1
ATOM 718 O O . VAL A 1 88 ? -11.728 -6.017 11.178 1.00 91.12 88 VAL A O 1
ATOM 721 N N . LEU A 1 89 ? -9.847 -5.495 10.080 1.00 93.56 89 LEU A N 1
ATOM 722 C CA . LEU A 1 89 ? -9.877 -4.077 10.445 1.00 93.56 89 LEU A CA 1
ATOM 723 C C . LEU A 1 89 ? -11.158 -3.375 9.982 1.00 93.56 89 LEU A C 1
ATOM 725 O O . LEU A 1 89 ? -11.733 -2.604 10.743 1.00 93.56 89 LEU A O 1
ATOM 729 N N . ALA A 1 90 ? -11.630 -3.646 8.763 1.00 93.69 90 ALA A N 1
ATOM 730 C CA . ALA A 1 90 ? -12.838 -3.027 8.221 1.00 93.69 90 ALA A CA 1
ATOM 731 C C . ALA A 1 90 ? -14.129 -3.518 8.897 1.00 93.69 90 ALA A C 1
ATOM 733 O O . ALA A 1 90 ? -15.096 -2.759 8.965 1.00 93.69 90 ALA A O 1
ATOM 734 N N . ALA A 1 91 ? -14.154 -4.760 9.396 1.00 91.00 91 ALA A N 1
ATOM 735 C CA . ALA A 1 91 ? -15.284 -5.286 10.162 1.00 91.00 91 ALA A CA 1
ATOM 736 C C . ALA A 1 91 ? -15.431 -4.592 11.525 1.00 91.00 91 ALA A C 1
ATOM 738 O O . ALA A 1 91 ? -16.543 -4.400 12.009 1.00 91.00 91 ALA A O 1
ATOM 739 N N . GLU A 1 92 ? -14.307 -4.201 12.121 1.00 89.75 92 GLU A N 1
ATOM 740 C CA . GLU A 1 92 ? -14.253 -3.583 13.443 1.00 89.75 92 GLU A CA 1
ATOM 741 C C . GLU A 1 92 ? -14.331 -2.052 13.389 1.00 89.75 92 GLU A C 1
ATOM 743 O O . GLU A 1 92 ? -14.997 -1.427 14.210 1.00 89.75 92 GLU A O 1
ATOM 748 N N . VAL A 1 93 ? -13.669 -1.436 12.406 1.00 89.62 93 VAL A N 1
ATOM 749 C CA . VAL A 1 93 ? -13.617 0.015 12.216 1.00 89.62 93 VAL A CA 1
ATOM 750 C C . VAL A 1 93 ? -13.906 0.321 10.737 1.00 89.62 93 VAL A C 1
ATOM 752 O O . VAL A 1 93 ? -12.995 0.295 9.900 1.00 89.62 93 VAL A O 1
ATOM 755 N N . PRO A 1 94 ? -15.166 0.663 10.386 1.00 88.62 94 PRO A N 1
ATOM 756 C CA . PRO A 1 94 ? -15.634 0.750 8.997 1.00 88.62 94 PRO A CA 1
ATOM 757 C C . PRO A 1 94 ? -14.810 1.647 8.067 1.00 88.62 94 PRO A C 1
ATOM 759 O O . PRO A 1 94 ? -14.779 1.422 6.856 1.00 88.62 94 PRO A O 1
ATOM 762 N N . ARG A 1 95 ? -14.109 2.653 8.609 1.00 88.94 95 ARG A N 1
ATOM 763 C CA . ARG A 1 95 ? -13.270 3.567 7.820 1.00 88.94 95 ARG A CA 1
ATOM 764 C C . ARG A 1 95 ? -12.134 2.853 7.082 1.00 88.94 95 ARG A C 1
ATOM 766 O O . ARG A 1 95 ? -11.789 3.286 5.989 1.00 88.94 95 ARG A O 1
ATOM 773 N N . PHE A 1 96 ? -11.617 1.736 7.608 1.00 93.75 96 PHE A N 1
ATOM 774 C CA . PHE A 1 96 ? -10.580 0.962 6.917 1.00 93.75 96 PHE A CA 1
ATOM 775 C C . PHE A 1 96 ? -11.099 0.275 5.645 1.00 93.75 96 PHE A C 1
ATOM 777 O O . PHE A 1 96 ? -10.312 -0.067 4.766 1.00 93.75 96 PHE A O 1
ATOM 784 N N . GLY A 1 97 ? -12.417 0.125 5.471 1.00 93.12 97 GLY A N 1
ATOM 785 C CA . GLY A 1 97 ? -12.998 -0.507 4.282 1.00 93.12 97 GLY A CA 1
ATOM 786 C C . GLY A 1 97 ? -12.635 0.176 2.954 1.00 93.12 97 GLY A C 1
ATOM 787 O O . GLY A 1 97 ? -12.780 -0.426 1.893 1.00 93.12 97 GLY A O 1
ATOM 788 N N . VAL A 1 98 ? -12.122 1.412 2.990 1.00 94.88 98 VAL A N 1
ATOM 789 C CA . VAL A 1 98 ? -11.744 2.172 1.791 1.00 94.88 98 VAL A CA 1
ATOM 790 C C . VAL A 1 98 ? -10.413 1.743 1.167 1.00 94.88 98 VAL A C 1
ATOM 792 O O . VAL A 1 98 ? -10.212 1.997 -0.020 1.00 94.88 98 VAL A O 1
ATOM 795 N N . HIS A 1 99 ? -9.482 1.136 1.916 1.00 96.19 99 HIS A N 1
ATOM 796 C CA . HIS A 1 99 ? -8.119 0.927 1.399 1.00 96.19 99 HIS A CA 1
ATOM 797 C C . HIS A 1 99 ? -8.031 -0.245 0.422 1.00 96.19 99 HIS A C 1
ATOM 799 O O . HIS A 1 99 ? -7.378 -0.109 -0.612 1.00 96.19 99 HIS A O 1
ATOM 805 N N . GLN A 1 100 ? -8.725 -1.360 0.690 1.00 96.06 100 GLN A N 1
ATOM 806 C CA . GLN A 1 100 ? -8.634 -2.548 -0.166 1.00 96.06 100 GLN A CA 1
ATOM 807 C C . GLN A 1 100 ? -9.079 -2.272 -1.616 1.00 96.06 100 GLN A C 1
ATOM 809 O O . GLN A 1 100 ? -8.312 -2.563 -2.532 1.00 96.06 100 GLN A O 1
ATOM 814 N N . PRO A 1 101 ? -10.242 -1.642 -1.881 1.00 97.19 101 PRO A N 1
ATOM 815 C CA . PRO A 1 101 ? -10.639 -1.336 -3.257 1.00 97.19 101 PRO A CA 1
ATOM 816 C C . PRO A 1 101 ? -9.679 -0.365 -3.961 1.00 97.19 101 PRO A C 1
ATOM 818 O O . PRO A 1 101 ? -9.495 -0.437 -5.178 1.00 97.19 101 PRO A O 1
ATOM 821 N N . ARG A 1 102 ? -9.059 0.555 -3.207 1.00 98.00 102 ARG A N 1
ATOM 822 C CA . ARG A 1 102 ? -8.106 1.532 -3.751 1.00 98.00 102 ARG A CA 1
ATOM 823 C C . ARG A 1 102 ? -6.803 0.868 -4.179 1.00 98.00 102 ARG A C 1
ATOM 825 O O . ARG A 1 102 ? -6.343 1.146 -5.283 1.00 98.00 102 ARG A O 1
ATOM 832 N N . ILE A 1 103 ? -6.239 -0.012 -3.350 1.00 97.88 103 ILE A N 1
ATOM 833 C CA . ILE A 1 103 ? -5.010 -0.725 -3.714 1.00 97.88 103 ILE A CA 1
ATOM 834 C C . ILE A 1 103 ? -5.271 -1.730 -4.843 1.00 97.88 103 ILE A C 1
ATOM 836 O O . ILE A 1 103 ? -4.486 -1.781 -5.782 1.00 97.88 103 ILE A O 1
ATOM 840 N N . ASP A 1 104 ? -6.423 -2.413 -4.845 1.00 97.75 104 ASP A N 1
ATOM 841 C CA . ASP A 1 104 ? -6.831 -3.303 -5.944 1.00 97.75 104 ASP A CA 1
ATOM 842 C C . ASP A 1 104 ? -6.928 -2.539 -7.280 1.00 97.75 104 ASP A C 1
ATOM 844 O O . ASP A 1 104 ? -6.457 -3.010 -8.315 1.00 97.75 104 ASP A O 1
ATOM 848 N N . THR A 1 105 ? -7.484 -1.321 -7.257 1.00 98.38 105 THR A N 1
ATOM 849 C CA . THR A 1 105 ? -7.548 -0.445 -8.440 1.00 98.38 105 THR A CA 1
ATOM 850 C C . THR A 1 105 ? -6.155 -0.034 -8.914 1.00 98.38 105 THR A C 1
ATOM 852 O O . THR A 1 105 ? -5.895 -0.037 -10.116 1.00 98.38 105 THR A O 1
ATOM 855 N N . ALA A 1 106 ? -5.260 0.317 -7.988 1.00 98.25 106 ALA A N 1
ATOM 856 C CA . ALA A 1 106 ? -3.894 0.695 -8.324 1.00 98.25 106 ALA A CA 1
ATOM 857 C C . ALA A 1 106 ? -3.129 -0.462 -8.982 1.00 98.25 106 ALA A C 1
ATOM 859 O O . ALA A 1 106 ? -2.499 -0.260 -10.020 1.00 98.25 106 ALA A O 1
ATOM 860 N N . LEU A 1 107 ? -3.260 -1.683 -8.453 1.00 98.06 107 LEU A N 1
ATOM 861 C CA . LEU A 1 107 ? -2.642 -2.869 -9.051 1.00 98.06 107 LEU A CA 1
ATOM 862 C C . LEU A 1 107 ? -3.205 -3.174 -10.435 1.00 98.06 107 LEU A C 1
ATOM 864 O O . LEU A 1 107 ? -2.432 -3.407 -11.359 1.00 98.06 107 LEU A O 1
ATOM 868 N N . ALA A 1 108 ? -4.528 -3.113 -10.613 1.00 98.38 108 ALA A N 1
ATOM 869 C CA . ALA A 1 108 ? -5.142 -3.333 -11.922 1.00 98.38 108 ALA A CA 1
ATOM 870 C C . ALA A 1 108 ? -4.595 -2.354 -12.976 1.00 98.38 108 ALA A C 1
ATOM 872 O O . ALA A 1 108 ? -4.226 -2.758 -14.074 1.00 98.38 108 ALA A O 1
ATOM 873 N N . ARG A 1 109 ? -4.462 -1.071 -12.619 1.00 98.50 109 ARG A N 1
ATOM 874 C CA . ARG A 1 109 ? -3.902 -0.044 -13.509 1.00 98.50 109 ARG A CA 1
ATOM 875 C C . ARG A 1 109 ? -2.415 -0.241 -13.801 1.00 98.50 109 ARG A C 1
ATOM 877 O O . ARG A 1 109 ? -1.996 -0.018 -14.935 1.00 98.50 109 ARG A O 1
ATOM 884 N N . ALA A 1 110 ? -1.636 -0.670 -12.810 1.00 97.62 110 ALA A N 1
ATOM 885 C CA . ALA A 1 110 ? -0.228 -1.002 -13.002 1.00 97.62 110 ALA A CA 1
ATOM 886 C C . ALA A 1 110 ? -0.060 -2.199 -13.955 1.00 97.62 110 ALA A C 1
ATOM 888 O O . ALA A 1 110 ? 0.763 -2.148 -14.866 1.00 97.62 110 ALA A O 1
ATOM 889 N N . TRP A 1 111 ? -0.895 -3.233 -13.810 1.00 97.81 111 TRP A N 1
ATOM 890 C CA . TRP A 1 111 ? -0.932 -4.390 -14.711 1.00 97.81 111 TRP A CA 1
ATOM 891 C C . TRP A 1 111 ? -1.383 -4.045 -16.135 1.00 97.81 111 TRP A C 1
ATOM 893 O O . TRP A 1 111 ? -0.882 -4.643 -17.089 1.00 97.81 111 TRP A O 1
ATOM 903 N N . ASP A 1 112 ? -2.256 -3.047 -16.289 1.00 97.06 112 ASP A N 1
ATOM 904 C CA . ASP A 1 112 ? -2.638 -2.475 -17.587 1.00 97.06 112 ASP A CA 1
ATOM 905 C C . ASP A 1 112 ? -1.514 -1.628 -18.233 1.00 97.06 112 ASP A C 1
ATOM 907 O O . ASP A 1 112 ? -1.679 -1.120 -19.344 1.00 97.06 112 ASP A O 1
ATOM 911 N N . GLY A 1 113 ? -0.362 -1.487 -17.566 1.00 95.00 113 GLY A N 1
ATOM 912 C CA . GLY A 1 113 ? 0.837 -0.818 -18.078 1.00 95.00 113 GLY A CA 1
ATOM 913 C C . GLY A 1 113 ? 1.003 0.639 -17.640 1.00 95.00 113 GLY A C 1
ATOM 914 O O . GLY A 1 113 ? 1.950 1.295 -18.068 1.00 95.00 113 GLY A O 1
ATOM 915 N N . ASP A 1 114 ? 0.126 1.174 -16.783 1.00 96.94 114 ASP A N 1
ATOM 916 C CA . ASP A 1 114 ? 0.295 2.521 -16.227 1.00 96.94 114 ASP A CA 1
ATOM 917 C C . ASP A 1 114 ? 1.119 2.465 -14.931 1.00 96.94 114 ASP A C 1
ATOM 919 O O . ASP A 1 114 ? 0.590 2.430 -13.818 1.00 96.94 114 ASP A O 1
ATOM 923 N N . HIS A 1 115 ? 2.445 2.464 -15.088 1.00 95.31 115 HIS A N 1
ATOM 924 C CA . HIS A 1 115 ? 3.422 2.314 -14.000 1.00 95.31 115 HIS A CA 1
ATOM 925 C C . HIS A 1 115 ? 3.312 3.391 -12.912 1.00 95.31 115 HIS A C 1
ATOM 927 O O . HIS A 1 115 ? 3.695 3.154 -11.767 1.00 95.31 115 HIS A O 1
ATOM 933 N N . ARG A 1 116 ? 2.706 4.547 -13.224 1.00 96.81 116 ARG A N 1
ATOM 934 C CA . ARG A 1 116 ? 2.443 5.608 -12.240 1.00 96.81 116 ARG A CA 1
ATOM 935 C C . ARG A 1 116 ? 1.607 5.106 -11.065 1.00 96.81 116 ARG A C 1
ATOM 937 O O . ARG A 1 116 ? 1.731 5.630 -9.967 1.00 96.81 116 ARG A O 1
ATOM 944 N N . TRP A 1 117 ? 0.775 4.086 -11.263 1.00 98.38 117 TRP A N 1
ATOM 945 C CA . TRP A 1 117 ? -0.067 3.538 -10.200 1.00 98.38 117 TRP A CA 1
ATOM 946 C C . TRP A 1 117 ? 0.682 2.690 -9.172 1.00 98.38 117 TRP A C 1
ATOM 948 O O . TRP A 1 117 ? 0.070 2.281 -8.187 1.00 98.38 117 TRP A O 1
ATOM 958 N N . VAL A 1 118 ? 1.985 2.453 -9.338 1.00 98.00 118 VAL A N 1
ATOM 959 C CA . VAL A 1 118 ? 2.786 1.790 -8.303 1.00 98.00 118 VAL A CA 1
ATOM 960 C C . VAL A 1 118 ? 3.269 2.789 -7.259 1.00 98.00 118 VAL A C 1
ATOM 962 O O . VAL A 1 118 ? 3.012 2.572 -6.071 1.00 98.00 118 VAL A O 1
ATOM 965 N N . ASP A 1 119 ? 3.900 3.893 -7.680 1.00 96.94 119 ASP A N 1
ATOM 966 C CA . ASP A 1 119 ? 4.550 4.813 -6.742 1.00 96.94 119 ASP A CA 1
ATOM 967 C C . ASP A 1 119 ? 4.415 6.326 -7.005 1.00 96.94 119 ASP A C 1
ATOM 969 O O . ASP A 1 119 ? 4.923 7.124 -6.210 1.00 96.94 119 ASP A O 1
ATOM 973 N N . SER A 1 120 ? 3.716 6.745 -8.067 1.00 96.19 120 SER A N 1
ATOM 974 C CA . SER A 1 120 ? 3.618 8.165 -8.422 1.00 96.19 120 SER A CA 1
ATOM 975 C C . SER A 1 120 ? 2.813 8.968 -7.394 1.00 96.19 120 SER A C 1
ATOM 977 O O . SER A 1 120 ? 1.719 8.551 -7.003 1.00 96.19 120 SER A O 1
ATOM 979 N N . PRO A 1 121 ? 3.273 10.181 -7.028 1.00 94.25 121 PRO A N 1
ATOM 980 C CA . PRO A 1 121 ? 2.533 11.062 -6.130 1.00 94.25 121 PRO A CA 1
ATOM 981 C C . PRO A 1 121 ? 1.284 11.695 -6.768 1.00 94.25 121 PRO A C 1
ATOM 983 O O . PRO A 1 121 ? 0.472 12.292 -6.063 1.00 94.25 121 PRO A O 1
ATOM 986 N N . GLU A 1 122 ? 1.131 11.618 -8.093 1.00 94.62 122 GLU A N 1
ATOM 987 C CA . GLU A 1 122 ? 0.057 12.297 -8.833 1.00 94.62 122 GLU A CA 1
ATOM 988 C C . GLU A 1 122 ? -1.256 11.504 -8.870 1.00 94.62 122 GLU A C 1
ATOM 990 O O . GLU A 1 122 ? -2.313 12.051 -9.189 1.00 94.62 122 GLU A O 1
ATOM 995 N N . VAL A 1 123 ? -1.199 10.208 -8.562 1.00 95.88 123 VAL A N 1
ATOM 996 C CA . VAL A 1 123 ? -2.352 9.303 -8.572 1.00 95.88 123 VAL A CA 1
ATOM 997 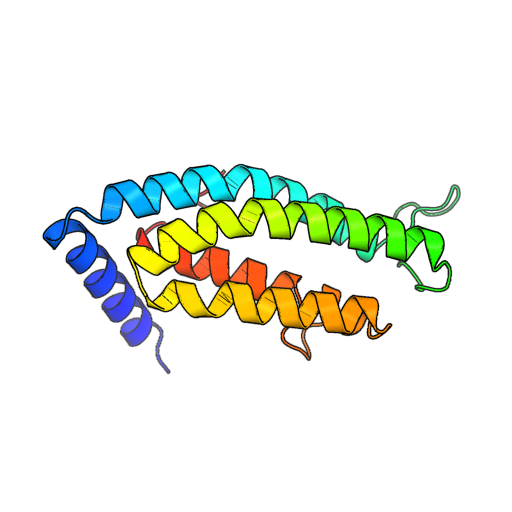C C . VAL A 1 123 ? -2.474 8.598 -7.229 1.00 95.88 123 VAL A C 1
ATOM 999 O O . VAL A 1 123 ? -1.576 8.650 -6.397 1.00 95.88 123 VAL A O 1
ATOM 1002 N N . ALA A 1 124 ? -3.591 7.912 -6.991 1.00 94.75 124 ALA A N 1
ATOM 1003 C CA . ALA A 1 124 ? -3.758 7.071 -5.806 1.00 94.75 124 ALA A CA 1
ATOM 1004 C C . ALA A 1 124 ? -2.966 5.757 -5.954 1.00 94.75 124 ALA A C 1
ATOM 1006 O O . ALA A 1 124 ? -3.557 4.678 -5.982 1.00 94.75 124 ALA A O 1
ATOM 1007 N N . ALA A 1 125 ? -1.647 5.874 -6.102 1.00 97.38 125 ALA A N 1
ATOM 1008 C CA . ALA A 1 125 ? -0.730 4.771 -6.317 1.00 97.38 125 ALA A CA 1
ATOM 1009 C C . ALA A 1 125 ? -0.700 3.801 -5.125 1.00 97.38 125 ALA A C 1
ATOM 1011 O O . ALA A 1 125 ? -1.061 4.158 -3.998 1.00 97.38 125 ALA A O 1
ATOM 1012 N N . ALA A 1 126 ? -0.266 2.566 -5.375 1.00 97.69 126 ALA A N 1
ATOM 1013 C CA . ALA A 1 126 ? -0.249 1.498 -4.382 1.00 97.69 126 ALA A CA 1
ATOM 1014 C C . ALA A 1 126 ? 0.544 1.892 -3.122 1.00 97.69 126 ALA A C 1
ATOM 1016 O O . ALA A 1 126 ? 0.053 1.687 -2.009 1.00 97.69 126 ALA A O 1
ATOM 1017 N N . ASN A 1 127 ? 1.712 2.529 -3.276 1.00 96.56 127 ASN A N 1
ATOM 1018 C CA . ASN A 1 127 ? 2.513 3.010 -2.145 1.00 96.56 127 ASN A CA 1
ATOM 1019 C C . ASN A 1 127 ? 1.773 4.054 -1.285 1.00 96.56 127 ASN A C 1
ATOM 1021 O O . ASN A 1 127 ? 1.840 4.000 -0.060 1.00 96.56 127 ASN A O 1
ATOM 1025 N N . LEU A 1 128 ? 1.031 4.978 -1.897 1.00 97.06 128 LEU A N 1
ATOM 1026 C CA . LEU A 1 128 ? 0.303 6.031 -1.198 1.00 97.06 128 LEU A CA 1
ATOM 1027 C C . LEU A 1 128 ? -0.905 5.470 -0.458 1.00 97.06 128 LEU A C 1
ATOM 1029 O O . LEU A 1 128 ? -1.190 5.888 0.663 1.00 97.06 128 LEU A O 1
ATOM 1033 N N . VAL A 1 129 ? -1.609 4.505 -1.056 1.00 97.75 129 VAL A N 1
ATOM 1034 C CA . VAL A 1 129 ? -2.695 3.796 -0.365 1.00 97.75 129 VAL A CA 1
ATOM 1035 C C . VAL A 1 129 ? -2.152 3.051 0.855 1.00 97.75 129 VAL A C 1
ATOM 1037 O O . VAL A 1 129 ? -2.784 3.087 1.912 1.00 97.75 129 VAL A O 1
ATOM 1040 N N . TRP A 1 130 ? -0.974 2.436 0.731 1.00 97.62 130 TRP A N 1
ATOM 1041 C CA . TRP A 1 130 ? -0.302 1.744 1.827 1.00 97.62 130 TRP A CA 1
ATOM 1042 C C . TRP A 1 130 ?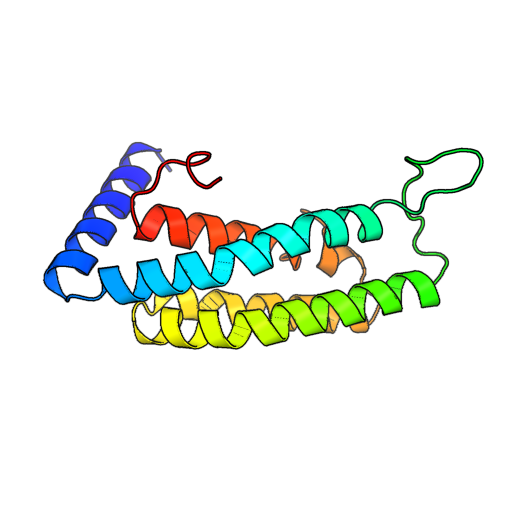 0.144 2.692 2.947 1.00 97.62 130 TRP A C 1
ATOM 1044 O O . TRP A 1 130 ? -0.114 2.422 4.119 1.00 97.62 130 TRP A O 1
ATOM 1054 N N . ILE A 1 131 ? 0.755 3.831 2.603 1.00 95.62 131 ILE A N 1
ATOM 1055 C CA . ILE A 1 131 ? 1.129 4.873 3.573 1.00 95.62 131 ILE A CA 1
ATOM 1056 C C . ILE A 1 131 ? -0.114 5.375 4.311 1.00 95.62 131 ILE A C 1
ATOM 1058 O O . ILE A 1 131 ? -0.105 5.443 5.535 1.00 95.62 131 ILE A O 1
ATOM 1062 N N . GLN A 1 132 ? -1.204 5.667 3.593 1.00 95.50 132 GLN A N 1
ATOM 1063 C CA . GLN A 1 132 ? -2.448 6.120 4.220 1.00 95.50 132 GLN A CA 1
ATOM 1064 C C . GLN A 1 132 ? -3.022 5.070 5.179 1.00 95.50 132 GLN A C 1
ATOM 1066 O O . GLN A 1 132 ? -3.503 5.431 6.247 1.00 95.50 132 GLN A O 1
ATOM 1071 N N . LEU A 1 133 ? -2.960 3.783 4.826 1.00 96.19 133 LEU A N 1
ATOM 1072 C CA . LEU A 1 133 ? -3.374 2.704 5.724 1.00 96.19 133 LEU A CA 1
ATOM 1073 C C . LEU A 1 133 ? -2.538 2.685 7.012 1.00 96.19 133 LEU A C 1
ATOM 1075 O O . LEU A 1 133 ? -3.099 2.570 8.101 1.00 96.19 133 LEU A O 1
ATOM 1079 N N . HIS A 1 134 ? -1.211 2.813 6.901 1.00 95.75 134 HIS A N 1
ATOM 1080 C CA . HIS A 1 134 ? -0.338 2.882 8.076 1.00 95.75 134 HIS A CA 1
ATOM 1081 C C . HIS A 1 134 ? -0.680 4.102 8.934 1.00 95.75 134 HIS A C 1
ATOM 1083 O O . HIS A 1 134 ? -0.881 3.960 10.137 1.00 95.75 134 HIS A O 1
ATOM 1089 N N . GLU A 1 135 ? -0.841 5.281 8.327 1.00 93.12 135 GLU A N 1
ATOM 1090 C CA . GLU A 1 135 ? -1.241 6.491 9.054 1.00 93.12 135 GLU A CA 1
ATOM 1091 C C . GLU A 1 135 ? -2.577 6.321 9.784 1.00 93.12 135 GLU A C 1
ATOM 1093 O O . GLU A 1 135 ? -2.701 6.735 10.938 1.00 93.12 135 GLU A O 1
ATOM 1098 N N . ASP A 1 136 ? -3.559 5.689 9.141 1.00 93.00 136 ASP A N 1
ATOM 1099 C CA . ASP A 1 136 ? -4.869 5.454 9.736 1.00 93.00 136 ASP A CA 1
ATOM 1100 C C . ASP A 1 136 ? -4.777 4.464 10.905 1.00 93.00 136 ASP A C 1
ATOM 1102 O O . ASP A 1 136 ? -5.437 4.676 11.922 1.00 93.00 136 ASP A O 1
ATOM 1106 N N . LEU A 1 137 ? -3.928 3.432 10.831 1.00 93.38 137 LEU A N 1
ATOM 1107 C CA . LEU A 1 137 ? -3.654 2.522 11.952 1.00 93.38 137 LEU A CA 1
ATOM 1108 C C . LEU A 1 137 ? -3.061 3.258 13.160 1.00 93.38 137 LEU A C 1
ATOM 1110 O O . LEU A 1 137 ? -3.586 3.124 14.267 1.00 93.38 137 LEU A O 1
ATOM 1114 N N . LEU A 1 138 ? -2.037 4.088 12.951 1.00 91.25 138 LEU A N 1
ATOM 1115 C CA . LEU A 1 138 ? -1.403 4.854 14.032 1.00 91.25 138 LEU A CA 1
ATOM 1116 C C . LEU A 1 138 ? -2.355 5.854 14.670 1.00 91.25 138 LEU A C 1
ATOM 1118 O O . LEU A 1 138 ? -2.462 5.914 15.894 1.00 91.25 138 LEU A O 1
ATOM 1122 N N . ALA A 1 139 ? -3.107 6.578 13.842 1.00 88.75 139 ALA A N 1
ATOM 1123 C CA . ALA A 1 139 ? -4.137 7.501 14.295 1.00 88.75 139 ALA A CA 1
ATOM 1124 C C . ALA A 1 139 ? -5.248 6.787 15.080 1.00 88.75 139 ALA A C 1
ATOM 1126 O O . ALA A 1 139 ? -5.747 7.328 16.059 1.00 88.75 139 ALA A O 1
ATOM 1127 N N . THR A 1 140 ? -5.637 5.573 14.666 1.00 89.44 140 THR A N 1
ATOM 1128 C CA . THR A 1 140 ? -6.633 4.754 15.384 1.00 89.44 140 THR A CA 1
ATOM 1129 C C . THR A 1 140 ? -6.122 4.360 16.766 1.00 89.44 140 THR A C 1
ATOM 1131 O O . THR A 1 140 ? -6.852 4.447 17.744 1.00 89.44 140 THR A O 1
ATOM 1134 N N . LEU A 1 141 ? -4.862 3.934 16.854 1.00 89.25 141 LEU A N 1
ATOM 1135 C CA . LEU A 1 141 ? -4.280 3.417 18.091 1.00 89.25 141 LEU A CA 1
ATOM 1136 C C . LEU A 1 141 ? -3.736 4.510 19.021 1.00 89.25 141 LEU A C 1
ATOM 1138 O O . LEU A 1 141 ? -3.409 4.208 20.169 1.00 89.25 141 LEU A O 1
ATOM 1142 N N . GLY A 1 142 ? -3.651 5.758 18.553 1.00 87.56 142 GLY A N 1
ATOM 1143 C CA . GLY A 1 142 ? -3.024 6.858 19.286 1.00 87.56 142 GLY A CA 1
ATOM 1144 C C . GLY A 1 142 ? -1.498 6.729 19.369 1.00 87.56 142 GLY A C 1
ATOM 1145 O O . GLY A 1 142 ? -0.886 7.254 20.298 1.00 87.56 142 GLY A O 1
ATOM 1146 N N . ILE A 1 143 ? -0.874 6.014 18.427 1.00 85.62 143 ILE A N 1
ATOM 1147 C CA . ILE A 1 143 ? 0.576 5.805 18.408 1.00 85.62 143 ILE A CA 1
ATOM 1148 C C . ILE A 1 143 ? 1.252 6.987 17.692 1.00 85.62 143 ILE A C 1
ATOM 1150 O O . ILE A 1 143 ? 0.873 7.318 16.564 1.00 85.62 143 ILE A O 1
ATOM 1154 N N . PRO A 1 144 ? 2.257 7.647 18.302 1.00 79.31 144 PRO A N 1
ATOM 1155 C CA . PRO A 1 144 ? 3.008 8.703 17.633 1.00 79.31 144 PRO A CA 1
ATOM 1156 C C . PRO A 1 144 ? 3.746 8.182 16.397 1.00 79.31 144 PRO A C 1
ATOM 1158 O O . PRO A 1 144 ? 4.351 7.111 16.420 1.00 79.31 144 PRO A O 1
ATOM 1161 N N . ARG A 1 145 ? 3.777 8.986 15.329 1.00 72.19 145 ARG A N 1
ATOM 1162 C CA . ARG A 1 145 ? 4.559 8.665 14.125 1.00 72.19 145 ARG A CA 1
ATOM 1163 C C . ARG A 1 145 ? 6.033 8.453 14.484 1.00 72.19 145 ARG A C 1
ATOM 1165 O O . ARG A 1 145 ? 6.621 9.274 15.186 1.00 72.19 145 ARG A O 1
ATOM 1172 N N . GLY A 1 146 ? 6.629 7.385 13.955 1.00 67.25 146 GLY A N 1
ATOM 1173 C CA . GLY A 1 146 ? 8.032 7.037 14.204 1.00 67.25 146 GLY A CA 1
ATOM 1174 C C . GLY A 1 146 ? 8.283 6.315 15.529 1.00 67.25 146 GLY A C 1
ATOM 1175 O O . GLY A 1 146 ? 9.437 6.214 15.931 1.00 67.25 146 GLY A O 1
ATOM 1176 N N . ALA A 1 147 ? 7.235 5.838 16.209 1.00 60.81 147 ALA A N 1
ATOM 1177 C CA . ALA A 1 147 ? 7.353 4.967 17.378 1.00 60.81 147 ALA A CA 1
ATOM 1178 C C . ALA A 1 147 ? 7.234 3.467 17.038 1.00 60.81 147 ALA A C 1
ATOM 1180 O O . ALA A 1 147 ? 7.535 2.636 17.894 1.00 60.81 147 ALA A O 1
ATOM 1181 N N . ASP A 1 148 ? 6.835 3.116 15.809 1.00 60.03 148 ASP A N 1
ATOM 1182 C CA . ASP A 1 148 ? 6.742 1.725 15.353 1.00 60.03 148 ASP A CA 1
ATOM 1183 C C . ASP A 1 148 ? 8.079 1.293 14.739 1.00 60.03 148 ASP A C 1
ATOM 1185 O O . ASP A 1 148 ? 8.383 1.626 13.590 1.00 60.03 148 ASP A O 1
ATOM 1189 N N . PHE A 1 149 ? 8.888 0.575 15.518 1.00 45.56 149 PHE A N 1
ATOM 1190 C CA . PHE A 1 149 ? 10.095 -0.114 15.053 1.00 45.56 149 PHE A CA 1
ATOM 1191 C C . PHE A 1 149 ? 9.975 -1.615 15.309 1.00 45.56 149 PHE A C 1
ATOM 1193 O O . PHE A 1 149 ? 9.598 -1.986 16.446 1.00 45.56 149 PHE A O 1
#

Foldseek 3Di:
DDPVVLLVVLVVLLVVCVVVVLLVLLVVLLVLVVVLVVVVVVLVQQQQFDQDPVGGRHGDPCPDVVSNVVSLVVVVVSLVSNVVSLVSCCVSPVVSVPLNVLLVVLSVVVVVVPVCQCPPPVDSHNVVSSVVSNVVSCSNNVNDPPPRD

Organism: NCBI:txid2248773

Secondary structure (DSSP, 8-state):
--HHHHHHHHHHHHHHHHHHT-HHHHHHHHHHHHHHHHHHHHHHHHHHB---SS-TT-B--S--HHHHHHHHHHHHHHHHHHHHHHHHHHHHSGGGGGHHHHHHHHHHHHHTT-THHHH-TTTT-HHHHHHHHHHHHHHHHTPPTT---

Radius of gyration: 17.22 Å; chains: 1; bounding box: 45×34×45 Å

pLDDT: mean 88.48, std 14.34, range [39.72, 98.56]

Sequence (149 aa):
MTDLGRQHGEQMLSDDLDAHGTRQKVEEGHRCFLPLNQRLGPLMTRWQLRPTDDDPLVFNDHLDPLYDRAILHELDRLVAELRDVMTVLAAEVPRFGVHQPRIDTALARAWDGDHRWVDSPEVAAANLVWIQLHEDLLATLGIPRGADF

=== Feature glossary ===
The record interleaves many kinds of information about one protein. Here is each kind framed as the question it answers.

Q: What does the local fold look like, residue by residue?
A: The Foldseek 3Di string encodes local tertiary geometry as a 20-letter alphabet — one character per residue — derived from the relative positions of nearby Cα atoms. Unlike the amino-acid sequence, 3Di is a direct function of the 3D structure, so two proteins with the same fold have similar 3Di strings even at low sequence identity.

Q: Which residues are in helices, strands, or loops?
A: The SS8 string is DSSP's per-residue secondary-structure call. α-helix (H) means an i→i+4 H-bond ladder; β-strand (E) means the residue participates in a β-sheet; 3₁₀ (G) and π (I) are tighter and wider helices; T/S are turns/bends; '-' is loop.

Q: How big and how compact is the whole molecule?
A: Radius of gyration (Rg) is the root-mean-square distance of Cα atoms from their centroid — a single number for overall size and compactness. A globular domain of N residues has Rg ≈ 2.2·N^0.38 Å; an extended or disordered chain has a much larger Rg. The Cα contact count is the number of residue pairs whose Cα atoms are within 8 Å and are more than four positions apart in sequence — a standard proxy for tertiary packing density. The bounding box is the smallest axis-aligned box enclosing all Cα atoms.

Q: Where is each backbone atom in 3D?
A: Structure coordinates are given as an mmCIF _atom_site loop: one row per atom with element, residue name, chain id, sequence number, and x/y/z position in Å. Only the four main-chain atoms per residue are included here; side chains are omitted to keep the record compact.

Q: What is the amino-acid chain?
A: Primary structure: the covalent order of the twenty standard amino acids along the backbone. Two proteins with the same sequence will (almost always) fold to the same structure; two with 30% identity often share a fold but not the details.

Q: What if only a Cα trace is available?
A: Three-state secondary structure (P-SEA) collapses the eight DSSP classes into helix (a), strand (b), and coil (c). P-SEA assigns these from Cα geometry alone — distances and angles — without requiring backbone oxygens, so it works on any Cα trace.

Q: What family and function is it annotated with?
A: Database cross-references. InterPro integrates a dozen domain/family signature databases into unified entries with residue-range hits. GO terms attach function/process/location labels with evidence codes. CATH codes position the fold in a four-level structural taxonomy. Organism is the NCBI-taxonomy species name.

Q: How confident is the AlphaFold model at each residue?
A: pLDDT is the predicted lDDT-Cα score: AlphaFold's confidence that the local environment of each residue (all inter-atomic distances within 15 Å) is correctly placed. It is a per-residue number between 0 and 100, with higher meaning more reliable.

Q: How mobile is each atom in the crystal?
A: B-factor (Debye–Waller factor) reflects atomic displacement in the crystal lattice. It is an experimental observable (units Å²), not a prediction; low values mean the atom is pinned down, high values mean it moves or is heterogeneous across the crystal.

Q: Which residues are buried vs exposed?
A: SASA measures how much of the protein is reachable by solvent. It is computed by rolling a water-sized probe over the atomic surface and summing the exposed area (Å²). Per-residue SASA distinguishes core (buried, low SASA) from surface (exposed, high SASA) residues; total SASA is a whole-molecule size measure.

Q: What do the diagnostic plots show?
A: Plot images: a contact map (which residues are close in 3D, as an N×N binary image), a Ramachandran scatter (backbone torsion angles, revealing secondary-structure composition at a glance), and — for AlphaFold structures — a PAE heatmap (pairwise prediction confidence).

Q: What known structures does this most resemble?
A: The Foldseek neighbor list gives the closest experimentally determined structures in the PDB, ranked by structural alignment. TM-score near 1 means near-identical fold; near 0.3 means only rough topology match. This is how one finds what a novel AlphaFold prediction most resembles in the solved-structure universe.

Q: Are the domains correctly placed relative to each other?
A: Predicted aligned error is AlphaFold's pairwise confidence. Unlike pLDDT (per-residue), PAE is per-residue-pair and captures whether two parts of the structure are correctly placed relative to each other. Units are ångströms of expected positional error.

Q: What do the rendered images show?
A: Structure images are PyMOL renders from six orthogonal camera directions. Cartoon representation draws helices as coils and strands as arrows; sticks shows the backbone as bonds; surface shows the solvent-excluded envelope. Rainbow coloring maps sequence position to hue (blue→red, N→C); chain coloring assigns a distinct color per polypeptide.

Q: What are the backbone torsion angles?
A: φ (phi) and ψ (psi) are the two rotatable backbone dihedrals per residue: φ is the C(i-1)–N–Cα–C torsion, ψ is the N–Cα–C–N(i+1) torsion, both in degrees on (−180°, 180°]. α-helical residues cluster near (−60°, −45°); β-strand residues near (−120°, +130°). A Ramachandran plot is simply a scatter of (φ, ψ) for every residue.